Protein AF-A0A9X3BZT2-F1 (afdb_monomer_lite)

Organism: NCBI:txid2987686

Foldseek 3Di:
DPPVLVVQLPVLVVLLVVLVCLCPDPDPVSPVVVVCSVVSNVVSVVSVVVSVCVVPPD

Secondary structure (DSSP, 8-state):
--HHHHHHHHHHHHHHHHHHHHHH---GGGHHHHHHHHHHHHHHHHHHHHHHHHHHH-

Structure (mmCIF, N/CA/C/O backbone):
data_AF-A0A9X3BZT2-F1
#
_entry.id   AF-A0A9X3BZT2-F1
#
loop_
_atom_site.group_PDB
_atom_site.id
_atom_site.type_symbol
_atom_site.label_atom_id
_atom_site.label_alt_id
_atom_site.label_comp_id
_atom_site.label_asym_id
_atom_site.label_entity_id
_atom_site.label_seq_id
_atom_site.pdbx_PDB_ins_code
_atom_site.Cartn_x
_atom_site.Cartn_y
_atom_site.Cartn_z
_atom_site.occupancy
_atom_site.B_iso_or_equiv
_atom_site.auth_seq_id
_atom_site.auth_comp_id
_atom_site.auth_asym_id
_atom_site.auth_atom_id
_atom_site.pdbx_PDB_model_num
ATOM 1 N N . MET A 1 1 ? 4.267 -3.975 -23.625 1.00 56.66 1 MET A N 1
ATOM 2 C CA . MET A 1 1 ? 3.899 -4.648 -22.367 1.00 56.66 1 MET A CA 1
ATOM 3 C C . MET A 1 1 ? 3.559 -6.090 -22.678 1.00 56.66 1 MET A C 1
ATOM 5 O O . MET A 1 1 ? 2.521 -6.350 -23.277 1.00 56.66 1 MET A O 1
ATOM 9 N N . GLY A 1 2 ? 4.465 -7.010 -22.368 1.00 64.69 2 GLY A N 1
ATOM 10 C CA . GLY A 1 2 ? 4.170 -8.438 -22.417 1.00 64.69 2 GLY A CA 1
ATOM 11 C C . GLY A 1 2 ? 3.273 -8.841 -21.245 1.00 64.69 2 GLY A C 1
ATOM 12 O O . GLY A 1 2 ? 3.157 -8.120 -20.258 1.00 64.69 2 GLY A O 1
ATOM 13 N N . ILE A 1 3 ? 2.667 -10.028 -21.312 1.00 67.12 3 ILE A N 1
ATOM 14 C CA . ILE A 1 3 ? 1.859 -10.604 -20.213 1.00 67.12 3 ILE A CA 1
ATOM 15 C C . ILE A 1 3 ? 2.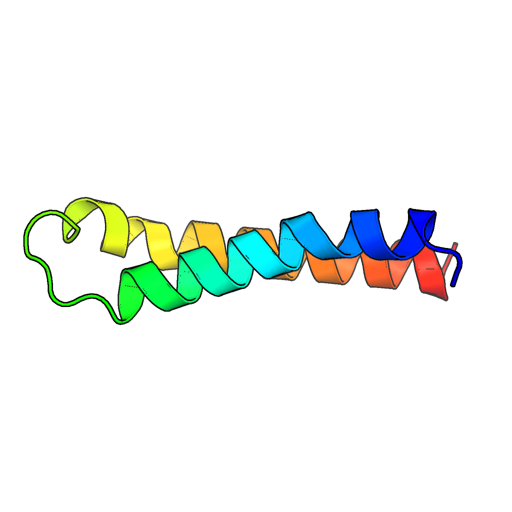642 -10.657 -18.884 1.00 67.12 3 ILE A C 1
ATOM 17 O O . ILE A 1 3 ? 2.048 -10.610 -17.809 1.00 67.12 3 ILE A O 1
ATOM 21 N N . ASN A 1 4 ? 3.973 -10.721 -18.951 1.00 70.50 4 ASN A N 1
ATOM 22 C CA . ASN A 1 4 ? 4.846 -10.707 -17.781 1.00 70.50 4 ASN A CA 1
ATOM 23 C C . ASN A 1 4 ? 4.828 -9.354 -17.051 1.00 70.50 4 ASN A C 1
ATOM 25 O O . ASN A 1 4 ? 4.725 -9.352 -15.830 1.00 70.50 4 ASN A O 1
ATOM 29 N N . ASP A 1 5 ? 4.774 -8.236 -17.779 1.00 71.00 5 ASP A N 1
ATOM 30 C CA . ASP A 1 5 ? 4.712 -6.891 -17.187 1.00 71.00 5 ASP A CA 1
ATOM 31 C C . ASP A 1 5 ? 3.364 -6.654 -16.490 1.00 71.00 5 ASP A C 1
ATOM 33 O O . ASP A 1 5 ? 3.278 -5.969 -15.479 1.00 71.00 5 ASP A O 1
ATOM 37 N N . LEU A 1 6 ? 2.279 -7.254 -16.992 1.00 73.12 6 LEU A N 1
ATOM 38 C CA . LEU A 1 6 ? 0.955 -7.145 -16.370 1.00 73.12 6 LEU A CA 1
ATOM 39 C C . LEU A 1 6 ? 0.895 -7.828 -15.001 1.00 73.12 6 LEU A C 1
ATOM 41 O O . LEU A 1 6 ? 0.259 -7.299 -14.089 1.00 73.12 6 LEU A O 1
ATOM 45 N N . LYS A 1 7 ? 1.582 -8.967 -14.829 1.00 76.81 7 LYS A N 1
ATOM 46 C CA . LYS A 1 7 ? 1.667 -9.662 -13.531 1.00 76.81 7 LYS A CA 1
ATOM 47 C C . LYS A 1 7 ? 2.271 -8.769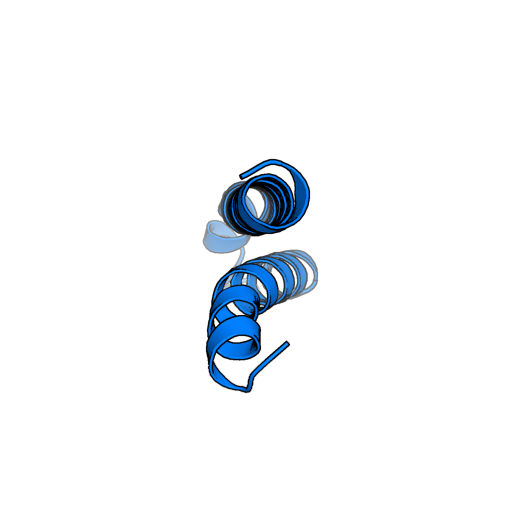 -12.459 1.00 76.81 7 LYS A C 1
ATOM 49 O O . LYS A 1 7 ? 1.880 -8.843 -11.295 1.00 76.81 7 LYS A O 1
ATOM 54 N N . ASP A 1 8 ? 3.165 -7.882 -12.869 1.00 79.56 8 ASP A N 1
ATOM 55 C CA . ASP A 1 8 ? 3.812 -6.957 -11.971 1.00 79.56 8 ASP A CA 1
ATOM 56 C C . ASP A 1 8 ? 2.849 -5.897 -11.410 1.00 79.56 8 ASP A C 1
ATOM 58 O O . ASP A 1 8 ? 2.970 -5.513 -10.244 1.00 79.56 8 ASP A O 1
ATOM 62 N N . PHE A 1 9 ? 1.820 -5.502 -12.152 1.00 82.81 9 PHE A N 1
ATOM 63 C CA . PHE A 1 9 ? 0.820 -4.548 -11.662 1.00 82.81 9 PHE A CA 1
ATOM 64 C C . PHE A 1 9 ? -0.331 -5.202 -10.883 1.00 82.81 9 PHE A C 1
ATOM 66 O O . PHE A 1 9 ? -1.033 -4.512 -10.145 1.00 82.81 9 PHE A O 1
ATOM 73 N N . ILE A 1 10 ? -0.506 -6.526 -10.964 1.00 89.38 10 I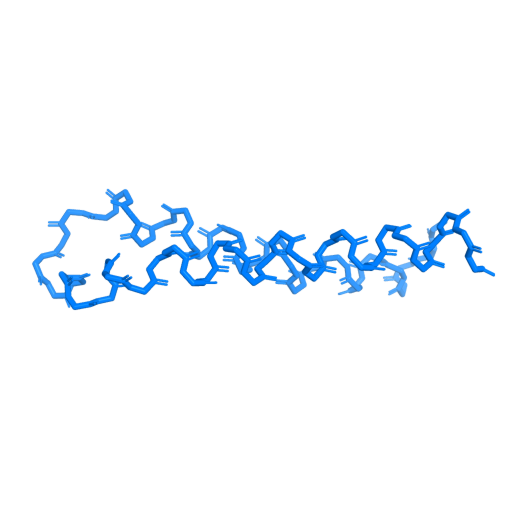LE A N 1
ATOM 74 C CA . ILE A 1 10 ? -1.591 -7.236 -10.263 1.00 89.38 10 ILE A CA 1
ATOM 75 C C . ILE A 1 10 ? -1.498 -7.053 -8.744 1.00 89.38 10 ILE A C 1
ATOM 77 O O . ILE A 1 10 ? -2.488 -6.713 -8.100 1.00 89.38 10 ILE A O 1
ATOM 81 N N . LEU A 1 11 ? -0.312 -7.240 -8.160 1.00 87.25 11 LEU A N 1
ATOM 82 C CA . LEU A 1 11 ? -0.118 -7.137 -6.712 1.00 87.25 11 LEU A CA 1
ATOM 83 C C . LEU A 1 11 ? -0.459 -5.741 -6.147 1.00 87.25 11 LEU A C 1
ATOM 85 O O . LEU A 1 11 ? -1.267 -5.673 -5.216 1.00 87.25 11 LEU A O 1
ATOM 89 N N . PRO A 1 12 ? 0.092 -4.624 -6.671 1.00 90.25 12 PRO A N 1
ATOM 90 C CA . PRO A 1 12 ? -0.271 -3.297 -6.183 1.00 90.25 12 PRO A CA 1
ATOM 91 C C . PRO A 1 12 ? -1.757 -2.987 -6.387 1.00 90.25 12 PRO A C 1
ATOM 93 O O . PRO A 1 12 ? -2.382 -2.427 -5.489 1.00 90.25 12 PRO A O 1
ATOM 96 N N . VAL A 1 13 ? -2.358 -3.411 -7.504 1.00 90.81 13 VAL A N 1
ATOM 97 C CA . VAL A 1 13 ? -3.797 -3.227 -7.753 1.00 90.81 13 VAL A CA 1
ATOM 98 C C . VAL A 1 13 ? -4.645 -3.976 -6.720 1.00 90.81 13 VAL A C 1
ATOM 100 O O . VAL A 1 13 ? -5.577 -3.392 -6.166 1.00 90.81 13 VAL A O 1
ATOM 103 N N . ILE A 1 14 ? -4.304 -5.227 -6.393 1.00 91.69 14 ILE A N 1
ATOM 104 C CA . ILE A 1 14 ? -4.998 -6.005 -5.355 1.00 91.69 14 ILE A CA 1
ATOM 105 C C . ILE A 1 14 ? -4.846 -5.341 -3.985 1.00 91.69 14 ILE A C 1
ATOM 107 O O . ILE A 1 14 ? -5.827 -5.244 -3.255 1.00 91.69 14 ILE A O 1
ATOM 111 N N . LEU A 1 15 ? -3.657 -4.845 -3.631 1.00 90.88 15 LEU A N 1
ATOM 112 C CA . LEU A 1 15 ? -3.431 -4.160 -2.352 1.00 90.88 15 LEU A CA 1
ATOM 113 C C . LEU A 1 15 ? -4.248 -2.870 -2.234 1.00 90.88 15 LEU A C 1
ATOM 115 O O . LEU A 1 15 ? -4.849 -2.619 -1.190 1.00 90.88 15 LEU A O 1
ATOM 119 N N . ILE A 1 16 ? -4.319 -2.078 -3.308 1.00 92.12 16 ILE A N 1
ATOM 120 C CA . ILE A 1 16 ? -5.144 -0.866 -3.360 1.00 92.12 16 ILE A CA 1
ATOM 121 C C . ILE A 1 16 ? -6.625 -1.232 -3.245 1.00 92.12 16 ILE A C 1
ATOM 123 O O . ILE A 1 16 ? -7.334 -0.612 -2.456 1.00 92.12 16 ILE A O 1
ATOM 127 N N . ALA A 1 17 ? -7.095 -2.243 -3.981 1.00 91.62 17 ALA A N 1
ATOM 128 C CA . ALA A 1 17 ? -8.488 -2.688 -3.950 1.00 91.62 17 ALA A CA 1
ATOM 129 C C . ALA A 1 17 ? -8.883 -3.285 -2.589 1.00 91.62 17 ALA A C 1
ATOM 131 O O . ALA A 1 17 ? -9.941 -2.954 -2.058 1.00 91.62 17 ALA A O 1
ATOM 132 N N . ALA A 1 18 ? -8.022 -4.109 -1.991 1.00 89.06 18 ALA A N 1
ATOM 133 C CA . ALA A 1 18 ? -8.210 -4.684 -0.660 1.00 89.06 18 ALA A CA 1
ATOM 134 C C . ALA A 1 18 ? -8.189 -3.600 0.419 1.00 89.06 18 ALA A C 1
ATOM 136 O O . ALA A 1 18 ? -9.046 -3.596 1.301 1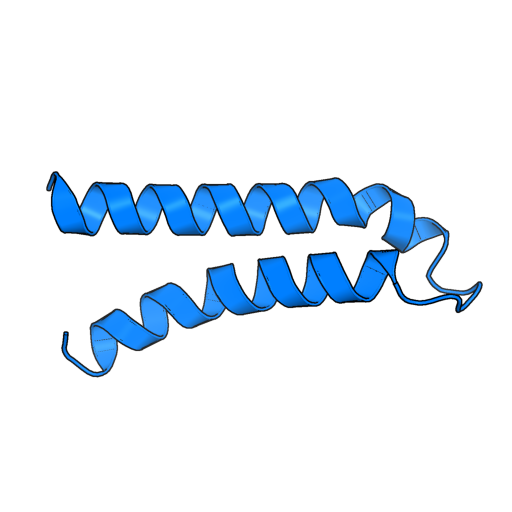.00 89.06 18 ALA A O 1
ATOM 137 N N . GLY A 1 19 ? -7.262 -2.643 0.297 1.00 88.00 19 GLY A N 1
ATOM 138 C CA . GLY A 1 19 ? -7.287 -1.389 1.035 1.00 88.00 19 GLY A CA 1
ATOM 139 C C . GLY A 1 19 ? -8.671 -0.775 0.910 1.00 88.00 19 GLY A C 1
ATOM 140 O O . GLY A 1 19 ? -9.397 -0.775 1.895 1.00 88.00 19 GLY A O 1
ATOM 141 N N . LEU A 1 20 ? -9.082 -0.392 -0.306 1.00 89.50 20 LEU A N 1
ATOM 142 C CA . LEU A 1 20 ? -10.358 0.259 -0.612 1.00 89.50 20 LEU A CA 1
ATOM 143 C C . LEU A 1 20 ? -11.578 -0.428 0.014 1.00 89.50 20 LEU A C 1
ATOM 145 O O . LEU A 1 20 ? -12.414 0.212 0.662 1.00 89.50 20 LEU A O 1
ATOM 149 N N . PHE A 1 21 ? -11.634 -1.745 -0.142 1.00 89.19 21 PHE A N 1
ATOM 150 C CA . PHE A 1 21 ? -12.671 -2.612 0.391 1.00 89.19 21 PHE A CA 1
ATOM 151 C C . PHE A 1 21 ? -12.753 -2.551 1.923 1.00 89.19 21 PHE A C 1
ATOM 153 O O . PHE A 1 21 ? -13.840 -2.383 2.476 1.00 89.19 21 PHE A O 1
ATOM 160 N N . ILE A 1 22 ? -11.615 -2.592 2.623 1.00 87.25 22 ILE A N 1
ATOM 161 C CA . ILE A 1 22 ? -11.563 -2.598 4.093 1.00 87.25 22 ILE A CA 1
ATOM 162 C C . ILE A 1 22 ? -12.055 -1.275 4.719 1.00 87.25 22 ILE A C 1
ATOM 164 O O . ILE A 1 22 ? -12.581 -1.289 5.830 1.00 87.25 22 ILE A O 1
ATOM 168 N N . LYS A 1 23 ? -11.976 -0.119 4.046 1.00 86.25 23 LYS A N 1
ATOM 169 C CA . LYS A 1 23 ? -12.634 1.115 4.562 1.00 86.25 23 LYS A CA 1
ATOM 170 C C . LYS A 1 23 ? -14.119 1.100 4.340 1.00 86.25 23 LYS A C 1
ATOM 172 O O . LYS A 1 23 ? -14.850 1.575 5.206 1.00 86.25 23 LYS A O 1
ATOM 177 N N . ASN A 1 24 ? -14.539 0.633 3.169 1.00 86.88 24 ASN A N 1
ATOM 178 C CA . ASN A 1 24 ? -15.932 0.712 2.765 1.00 86.88 24 ASN A CA 1
ATOM 179 C C . ASN A 1 24 ? -16.784 -0.379 3.419 1.00 86.88 24 ASN A C 1
ATOM 181 O O . ASN A 1 24 ? -17.986 -0.174 3.584 1.00 86.88 24 ASN A O 1
ATOM 185 N N . THR A 1 25 ? -16.190 -1.497 3.852 1.00 85.69 25 THR A N 1
ATOM 186 C CA . THR A 1 25 ? -16.922 -2.515 4.612 1.00 85.69 25 THR A CA 1
ATOM 187 C C . THR A 1 25 ? -17.458 -1.932 5.920 1.00 85.69 25 THR A C 1
ATOM 189 O O . THR A 1 25 ? -16.762 -1.210 6.632 1.00 85.69 25 THR A O 1
ATOM 192 N N . LYS A 1 26 ? -18.722 -2.202 6.250 1.00 78.31 26 LYS A N 1
ATOM 193 C CA . LYS A 1 26 ? -19.366 -1.776 7.509 1.00 78.31 26 LYS A CA 1
ATOM 194 C C . LYS A 1 26 ? -19.428 -2.898 8.542 1.00 78.31 26 LYS A C 1
ATOM 196 O O . LYS A 1 26 ? -19.990 -2.702 9.613 1.00 78.31 26 LYS A O 1
ATOM 201 N N . ASP A 1 27 ? -18.835 -4.041 8.221 1.00 82.44 27 ASP A N 1
ATOM 202 C CA . ASP A 1 27 ? -18.852 -5.213 9.076 1.00 82.44 27 ASP A CA 1
ATOM 203 C C . ASP A 1 27 ? -18.051 -4.947 10.373 1.00 82.44 27 ASP A C 1
ATOM 205 O O . ASP A 1 27 ? -16.883 -4.532 10.305 1.00 82.44 27 ASP A O 1
ATOM 209 N N . PRO A 1 28 ? -18.661 -5.135 11.560 1.00 79.00 28 PRO A N 1
ATOM 210 C CA . PRO A 1 28 ? -18.004 -4.912 12.843 1.00 79.00 28 PRO A CA 1
ATOM 211 C C . PRO A 1 28 ? -16.774 -5.806 13.062 1.00 79.00 28 PRO A C 1
ATOM 213 O O . PRO A 1 28 ? -15.855 -5.379 13.763 1.00 79.00 28 PRO A O 1
ATOM 216 N N . ASN A 1 29 ? -16.679 -6.968 12.404 1.00 81.50 29 ASN A N 1
ATOM 217 C CA . ASN A 1 29 ? -15.495 -7.837 12.457 1.00 81.50 29 ASN A CA 1
ATOM 218 C C . ASN A 1 29 ? -14.256 -7.201 11.805 1.00 81.50 29 ASN A C 1
ATOM 220 O O . ASN A 1 29 ? -13.125 -7.569 12.112 1.00 81.50 29 ASN A O 1
ATOM 224 N N . PHE A 1 30 ? -14.447 -6.209 10.932 1.00 79.19 30 PHE A N 1
ATOM 225 C CA . PHE A 1 30 ? -13.365 -5.516 10.233 1.00 79.19 30 PHE A CA 1
ATOM 226 C C . PHE A 1 30 ? -12.971 -4.187 10.894 1.00 79.19 30 PHE A C 1
ATOM 228 O O . PHE A 1 30 ? -12.163 -3.450 10.329 1.00 79.19 30 PHE A O 1
ATOM 235 N N . GLN A 1 31 ? -13.480 -3.855 12.088 1.00 77.50 31 GLN A N 1
ATOM 236 C CA . GLN A 1 31 ? -13.105 -2.615 12.790 1.00 77.50 31 GLN A CA 1
ATOM 237 C C . GLN A 1 31 ? -11.607 -2.543 13.116 1.00 77.50 31 GLN A C 1
ATOM 239 O O . GLN A 1 31 ? -10.983 -1.498 12.922 1.00 77.50 31 GLN A O 1
ATOM 244 N N . THR A 1 32 ? -11.003 -3.658 13.529 1.00 80.44 32 THR A N 1
ATOM 245 C CA . THR A 1 32 ? -9.552 -3.741 13.752 1.00 80.44 32 THR A CA 1
ATOM 246 C C . THR A 1 32 ? -8.792 -3.575 12.434 1.00 80.44 32 THR A C 1
ATOM 248 O O . THR A 1 32 ? -7.861 -2.776 12.346 1.00 80.44 32 THR A O 1
ATOM 251 N N . SER A 1 33 ? -9.238 -4.249 11.369 1.00 79.81 33 SER A N 1
ATOM 252 C CA . SER A 1 33 ? -8.638 -4.184 10.028 1.00 79.81 33 SER A CA 1
ATOM 253 C C . SER A 1 33 ? -8.767 -2.801 9.379 1.00 79.81 33 SER A C 1
ATOM 255 O O . SER A 1 33 ? -7.860 -2.363 8.672 1.00 79.81 33 SER A O 1
ATOM 257 N N . LYS A 1 34 ? -9.833 -2.047 9.682 1.00 80.62 34 LYS A N 1
ATOM 258 C CA . LYS A 1 34 ? -10.029 -0.653 9.245 1.00 80.62 34 LYS A CA 1
ATOM 259 C C . LYS A 1 34 ? -8.907 0.275 9.682 1.00 80.62 34 LYS A C 1
ATOM 261 O O . LYS A 1 34 ? -8.557 1.194 8.940 1.00 80.62 34 LYS A O 1
ATOM 266 N N . LYS A 1 35 ? -8.304 0.024 10.847 1.00 83.50 35 LYS A N 1
ATOM 267 C CA . LYS A 1 35 ? -7.136 0.783 11.314 1.00 83.50 35 LYS A CA 1
ATOM 268 C C . LYS A 1 35 ? -5.949 0.628 10.356 1.00 83.50 35 LYS A C 1
ATOM 270 O O . LYS A 1 35 ? -5.214 1.586 10.127 1.00 83.50 35 LYS A O 1
ATOM 275 N N . TYR A 1 36 ? -5.821 -0.545 9.739 1.00 85.62 36 TYR A N 1
ATOM 276 C CA . TYR A 1 36 ? -4.748 -0.898 8.811 1.00 85.62 36 TYR A CA 1
ATOM 277 C C . TYR A 1 36 ? -5.098 -0.665 7.335 1.00 85.62 36 TYR A C 1
ATOM 279 O O . TYR A 1 36 ? -4.208 -0.778 6.494 1.00 85.62 36 TYR A O 1
ATOM 287 N N . TRP A 1 37 ? -6.333 -0.253 7.000 1.00 87.00 37 TRP A N 1
ATOM 288 C CA . TRP A 1 37 ? -6.710 0.084 5.613 1.00 87.00 37 TRP A CA 1
ATOM 289 C C . TRP A 1 37 ? -5.735 1.109 5.010 1.00 87.00 37 TRP A C 1
ATOM 291 O O . TRP A 1 37 ? -5.356 0.991 3.849 1.00 87.00 37 TRP A O 1
ATOM 301 N N . LYS A 1 38 ? -5.295 2.096 5.814 1.00 86.88 38 LYS A N 1
ATOM 302 C CA . LYS A 1 38 ? -4.398 3.162 5.349 1.00 86.88 38 LYS A CA 1
ATOM 303 C C . LYS A 1 38 ? -3.049 2.570 4.975 1.00 86.88 38 LYS A C 1
ATOM 305 O O . LYS A 1 38 ? -2.500 2.946 3.954 1.00 86.88 38 LYS A O 1
ATOM 310 N N . VAL A 1 39 ? -2.552 1.631 5.779 1.00 89.44 39 VAL A N 1
ATOM 311 C CA . VAL A 1 39 ? -1.273 0.955 5.549 1.00 89.44 39 VAL A CA 1
ATOM 312 C C . VAL A 1 39 ? -1.344 0.122 4.272 1.00 89.44 39 VAL A C 1
ATOM 314 O O . VAL A 1 39 ? -0.486 0.280 3.415 1.00 89.44 39 VAL A O 1
ATOM 317 N N . LEU A 1 40 ? -2.397 -0.683 4.091 1.00 87.62 40 LEU A N 1
ATOM 318 C CA . LEU A 1 40 ? -2.595 -1.480 2.872 1.00 87.62 40 LEU A CA 1
ATOM 319 C C . LEU A 1 40 ? -2.709 -0.608 1.617 1.00 87.62 40 LEU A C 1
ATOM 321 O O . LEU A 1 40 ? -2.070 -0.884 0.605 1.00 87.62 40 LEU A O 1
ATOM 325 N N . PHE A 1 41 ? -3.479 0.475 1.704 1.00 89.06 41 PHE A N 1
ATOM 326 C CA . PHE A 1 41 ? -3.669 1.410 0.602 1.00 89.06 41 PHE A CA 1
ATOM 327 C C . PHE A 1 41 ? -2.370 2.149 0.243 1.00 89.06 41 PHE A C 1
ATOM 329 O O . PHE A 1 41 ? -2.001 2.218 -0.927 1.00 89.06 41 PHE A O 1
ATOM 336 N N . ILE A 1 42 ? -1.643 2.649 1.248 1.00 91.38 42 ILE A N 1
ATOM 337 C CA . ILE A 1 42 ? -0.355 3.335 1.073 1.00 91.38 42 ILE A CA 1
ATOM 338 C C . ILE A 1 42 ? 0.695 2.381 0.500 1.00 91.38 42 ILE A C 1
ATOM 340 O O . ILE A 1 42 ? 1.393 2.754 -0.437 1.00 91.38 42 ILE A O 1
ATOM 344 N N . LEU A 1 43 ? 0.778 1.146 1.006 1.00 91.94 43 LEU A N 1
ATOM 345 C CA . LEU A 1 43 ? 1.683 0.122 0.480 1.00 91.94 43 LEU A CA 1
ATOM 346 C C . LEU A 1 43 ? 1.368 -0.210 -0.979 1.00 91.94 43 LEU A C 1
ATOM 348 O O . LEU A 1 43 ? 2.283 -0.295 -1.790 1.00 91.94 43 LEU A O 1
ATOM 352 N N . GLY A 1 44 ? 0.088 -0.353 -1.330 1.00 91.25 44 GLY A N 1
ATOM 353 C CA . GLY A 1 44 ? -0.330 -0.578 -2.711 1.00 91.25 44 GLY A CA 1
ATOM 354 C C . GLY A 1 44 ? 0.085 0.562 -3.647 1.00 91.25 44 GLY A C 1
ATOM 355 O O . GLY A 1 44 ? 0.645 0.302 -4.710 1.00 91.25 44 GLY A O 1
ATOM 356 N N . ILE A 1 45 ? -0.111 1.819 -3.230 1.00 93.38 45 ILE A N 1
ATOM 357 C CA . ILE A 1 45 ? 0.296 3.006 -4.002 1.00 93.38 45 ILE A CA 1
ATOM 358 C C . ILE A 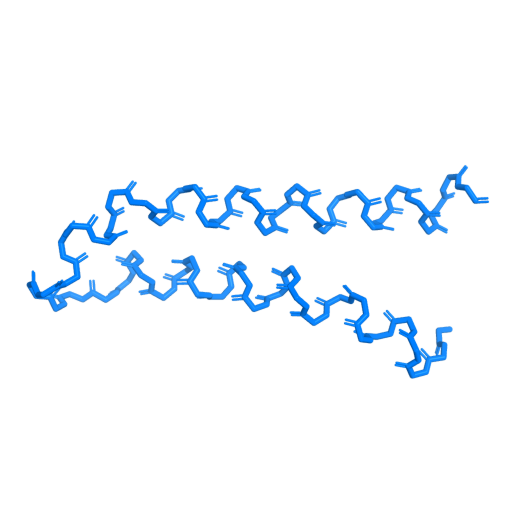1 45 ? 1.817 3.106 -4.132 1.00 93.38 45 ILE A C 1
ATOM 360 O O . ILE A 1 45 ? 2.310 3.329 -5.233 1.00 93.38 45 ILE A O 1
ATOM 364 N N . LEU A 1 46 ? 2.569 2.930 -3.043 1.00 93.94 46 LEU A N 1
ATOM 365 C CA . LEU A 1 46 ? 4.037 2.961 -3.061 1.00 93.94 46 LEU A CA 1
ATOM 366 C C . LEU A 1 46 ? 4.603 1.910 -4.012 1.00 93.94 46 LEU A C 1
ATOM 368 O O . LEU A 1 46 ? 5.491 2.206 -4.805 1.00 93.94 46 LEU A O 1
ATOM 372 N N . ASN A 1 47 ? 4.056 0.698 -3.967 1.00 92.12 47 ASN A N 1
ATOM 373 C CA . ASN A 1 47 ? 4.504 -0.403 -4.808 1.00 92.12 47 ASN A CA 1
ATOM 374 C C . ASN A 1 47 ? 4.153 -0.152 -6.290 1.00 92.12 47 ASN A C 1
ATOM 376 O O . ASN A 1 47 ? 4.956 -0.435 -7.178 1.00 92.12 47 ASN A O 1
ATOM 380 N N . LEU A 1 48 ? 2.996 0.469 -6.565 1.00 91.12 48 LEU A N 1
ATOM 381 C CA . LEU A 1 48 ? 2.625 0.925 -7.908 1.00 91.12 48 LEU A CA 1
ATOM 382 C C . LEU A 1 48 ? 3.580 2.015 -8.422 1.00 91.12 48 LEU A C 1
ATOM 384 O O . LEU A 1 48 ? 4.080 1.914 -9.539 1.00 91.12 48 LEU A O 1
ATOM 388 N N . LEU A 1 49 ? 3.852 3.037 -7.605 1.00 91.88 49 LEU A N 1
ATOM 389 C CA . LEU A 1 49 ? 4.759 4.138 -7.941 1.00 91.88 49 LEU A CA 1
ATOM 390 C C . LEU A 1 49 ? 6.178 3.639 -8.195 1.00 91.88 49 LEU A C 1
ATOM 392 O O . LEU A 1 49 ? 6.814 4.087 -9.141 1.00 91.88 49 LEU A O 1
ATOM 396 N N . MET A 1 50 ? 6.660 2.691 -7.393 1.00 90.25 50 MET A N 1
ATOM 397 C CA . MET A 1 50 ? 7.988 2.114 -7.570 1.00 90.25 50 MET A CA 1
ATOM 398 C C . MET A 1 50 ? 8.090 1.324 -8.877 1.00 90.25 50 MET A C 1
ATOM 400 O O . MET A 1 50 ? 9.082 1.460 -9.588 1.00 90.25 50 MET A O 1
ATOM 404 N N . LYS A 1 51 ? 7.049 0.568 -9.252 1.00 86.62 51 LYS A N 1
ATOM 405 C CA . LYS A 1 51 ? 7.002 -0.110 -10.557 1.00 86.62 51 LYS A CA 1
ATOM 406 C C . LYS A 1 51 ? 6.917 0.858 -11.726 1.00 86.62 51 LYS A C 1
ATOM 408 O O . LYS A 1 51 ? 7.598 0.651 -12.721 1.00 86.62 51 LYS A O 1
ATOM 413 N N . LEU A 1 52 ? 6.130 1.925 -11.599 1.00 88.25 52 LEU A N 1
ATOM 414 C CA . LEU A 1 52 ? 6.083 2.983 -12.608 1.00 88.25 52 LEU A CA 1
ATOM 415 C C . LEU A 1 52 ? 7.450 3.662 -12.750 1.00 88.25 52 LEU A C 1
ATOM 417 O O . LEU A 1 52 ? 7.920 3.844 -13.865 1.00 88.25 52 LEU A O 1
ATOM 421 N N . TYR A 1 53 ? 8.119 3.975 -11.641 1.00 89.38 53 TYR A N 1
ATOM 422 C CA . TYR A 1 53 ? 9.462 4.547 -11.664 1.00 89.38 53 TYR A CA 1
ATOM 423 C C . TYR A 1 53 ? 10.456 3.623 -12.375 1.00 89.38 53 TYR A C 1
ATOM 425 O O . TYR A 1 53 ? 11.114 4.058 -13.311 1.00 89.38 53 TYR A O 1
ATOM 433 N N . LEU A 1 54 ? 10.503 2.340 -12.003 1.00 86.25 54 LEU A N 1
ATOM 434 C CA . LEU A 1 54 ? 11.372 1.358 -12.658 1.00 86.25 54 LEU A CA 1
ATOM 435 C C . LEU A 1 54 ? 11.049 1.168 -14.142 1.00 86.25 54 LEU A C 1
ATOM 437 O O . LEU A 1 54 ? 11.949 0.885 -14.907 1.00 86.25 54 LEU A O 1
ATOM 441 N N . MET A 1 55 ? 9.788 1.307 -14.553 1.00 83.50 55 MET A N 1
ATOM 442 C CA . MET A 1 55 ? 9.397 1.137 -15.953 1.00 83.50 55 MET A CA 1
ATOM 443 C C . MET A 1 55 ? 9.730 2.356 -16.827 1.00 83.50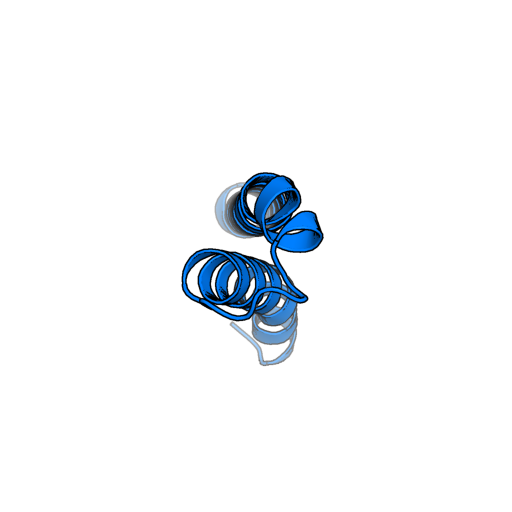 55 MET A C 1
ATOM 445 O O . MET A 1 55 ? 9.983 2.202 -18.019 1.00 83.50 55 MET A O 1
ATOM 449 N N . PHE A 1 56 ? 9.644 3.567 -16.270 1.00 82.94 56 PHE A N 1
ATOM 450 C CA . PHE A 1 56 ? 9.811 4.810 -17.032 1.00 82.94 56 PHE A CA 1
ATOM 451 C C . PHE A 1 56 ? 11.205 5.434 -16.908 1.00 82.94 56 PHE A C 1
ATOM 453 O O . PHE A 1 56 ? 11.595 6.188 -17.796 1.00 82.94 56 PHE A O 1
ATOM 460 N N . PHE A 1 57 ? 11.929 5.173 -15.817 1.00 81.12 57 PHE A N 1
ATOM 461 C CA . PHE A 1 57 ? 13.215 5.812 -15.515 1.00 81.12 57 PHE A CA 1
ATOM 462 C C . PHE A 1 57 ? 14.414 4.858 -15.498 1.00 81.12 57 PHE A C 1
ATOM 464 O O . PHE A 1 57 ? 15.543 5.350 -15.472 1.00 81.12 57 PHE A O 1
ATOM 471 N N . LEU A 1 58 ? 14.195 3.540 -15.502 1.00 68.88 58 LEU A N 1
ATOM 472 C CA . LEU A 1 58 ? 15.247 2.522 -15.564 1.00 68.88 58 LEU A CA 1
ATOM 473 C C . LEU A 1 58 ? 15.096 1.690 -16.843 1.00 68.88 58 LEU A C 1
ATOM 475 O O . LEU A 1 58 ? 16.144 1.350 -17.430 1.00 68.88 58 LEU A O 1
#

pLDDT: mean 84.31, std 7.83, range [56.66, 93.94]

Sequence (58 aa):
MGINDLKDFILPVILIAAGLFIKNTKDPNFQTSKKYWKVLFILGILNLLMKLYLMFFL

Radius of gyration: 13.7 Å; chains: 1; bounding box: 35×16×36 Å